Protein AF-A0A3P3WF07-F1 (afdb_monomer_lite)

Sequence (71 aa):
MFSLKWGTQLVDEENNTLLKIRNENQLVNKGTYIFKIEDKSVSDFEILLSLFGHIYGSNLKTKATIAGTIS

Organism: NCBI:txid2488993

Structure (mmCIF, N/CA/C/O backbone):
data_AF-A0A3P3WF07-F1
#
_entry.id   AF-A0A3P3WF07-F1
#
loop_
_atom_site.group_PDB
_atom_site.id
_atom_site.type_symbol
_atom_site.label_atom_id
_atom_site.label_alt_id
_atom_site.label_comp_id
_atom_site.label_asym_id
_atom_site.label_entity_id
_atom_site.label_seq_id
_atom_site.pdbx_PDB_ins_code
_atom_site.Cartn_x
_atom_site.Cartn_y
_atom_site.Cartn_z
_atom_site.occupancy
_atom_site.B_iso_or_equiv
_atom_site.auth_seq_id
_atom_site.auth_comp_id
_atom_site.auth_asym_id
_atom_site.auth_atom_id
_atom_site.pdbx_PDB_model_num
ATOM 1 N N . MET A 1 1 ? -8.056 9.706 11.156 1.00 64.69 1 MET A N 1
ATOM 2 C CA . MET A 1 1 ? -6.840 10.073 10.397 1.00 64.69 1 MET A CA 1
ATOM 3 C C . MET A 1 1 ? -6.194 8.783 9.901 1.00 64.69 1 MET A C 1
ATOM 5 O O . MET A 1 1 ? -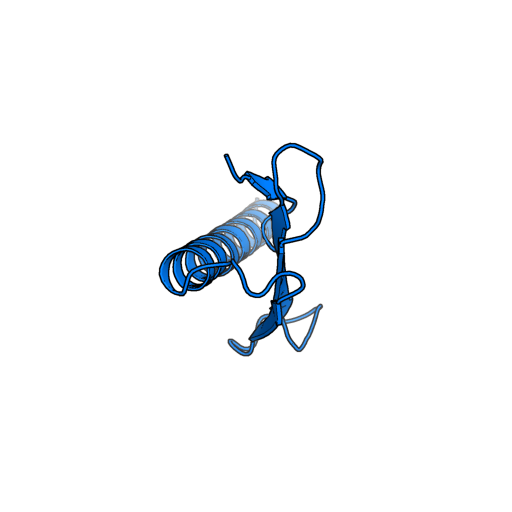6.123 7.837 10.668 1.00 64.69 1 MET A O 1
ATOM 9 N N . PHE A 1 2 ? -5.797 8.685 8.631 1.00 80.12 2 PHE A N 1
ATOM 10 C CA . PHE A 1 2 ? -5.194 7.461 8.077 1.00 80.12 2 PHE A CA 1
ATOM 11 C C . PHE A 1 2 ? -3.720 7.681 7.734 1.00 80.12 2 PHE A C 1
ATOM 13 O O . PHE A 1 2 ? -3.289 8.812 7.502 1.00 80.12 2 PHE A O 1
ATOM 20 N N . SER A 1 3 ? -2.938 6.602 7.671 1.00 82.19 3 SER A N 1
ATOM 21 C CA . SER A 1 3 ? -1.542 6.665 7.227 1.00 82.19 3 SER A CA 1
ATOM 22 C C . SER A 1 3 ? -1.177 5.532 6.269 1.00 82.19 3 SER A C 1
ATOM 24 O O . SER A 1 3 ? -1.765 4.451 6.288 1.00 82.19 3 SER A O 1
ATOM 26 N N . LEU A 1 4 ? -0.193 5.797 5.406 1.00 81.50 4 LEU A N 1
ATOM 27 C CA . LEU A 1 4 ? 0.369 4.822 4.473 1.00 81.50 4 LEU A CA 1
ATOM 28 C C . LEU A 1 4 ? 1.591 4.146 5.102 1.00 81.50 4 LEU A C 1
ATOM 30 O O . LEU A 1 4 ? 2.657 4.747 5.234 1.00 81.50 4 LEU A O 1
ATOM 34 N N . LYS A 1 5 ? 1.461 2.865 5.445 1.00 82.06 5 LYS A N 1
ATOM 35 C CA . LYS A 1 5 ? 2.540 2.032 5.981 1.00 82.06 5 LYS A CA 1
ATOM 36 C C . LYS A 1 5 ? 3.223 1.256 4.856 1.00 82.06 5 LYS A C 1
ATOM 38 O O . LYS A 1 5 ? 2.567 0.643 4.009 1.00 82.06 5 LYS A O 1
ATOM 43 N N . TRP A 1 6 ? 4.557 1.293 4.832 1.00 73.56 6 TRP A N 1
ATOM 44 C CA . TRP A 1 6 ? 5.411 0.565 3.873 1.00 73.56 6 TRP A CA 1
ATOM 45 C C . TRP A 1 6 ? 5.075 0.794 2.386 1.00 73.56 6 TRP A C 1
ATOM 47 O O . TRP A 1 6 ? 5.433 -0.025 1.540 1.00 73.56 6 TRP A O 1
ATOM 57 N N . GLY A 1 7 ? 4.349 1.870 2.060 1.00 71.19 7 GLY A N 1
ATOM 58 C CA . GLY A 1 7 ? 3.842 2.145 0.712 1.00 71.19 7 GLY A CA 1
ATOM 59 C C . GLY A 1 7 ? 2.878 1.085 0.163 1.00 71.19 7 GLY A C 1
ATOM 60 O O . GLY A 1 7 ? 2.701 1.013 -1.046 1.00 71.19 7 GLY A O 1
ATOM 61 N N . THR A 1 8 ? 2.311 0.221 1.011 1.00 78.50 8 THR A N 1
ATOM 62 C CA . THR A 1 8 ? 1.468 -0.923 0.599 1.00 78.50 8 THR A CA 1
ATOM 63 C C . THR A 1 8 ? 0.236 -1.117 1.479 1.00 78.50 8 THR A C 1
ATOM 65 O O . THR A 1 8 ? -0.605 -1.957 1.167 1.00 78.50 8 THR A O 1
ATOM 68 N N . GLN A 1 9 ? 0.116 -0.389 2.589 1.00 89.75 9 GLN A N 1
ATOM 69 C CA . GLN A 1 9 ? -0.982 -0.548 3.538 1.00 89.75 9 GLN A CA 1
ATOM 70 C C . GLN A 1 9 ? -1.532 0.813 3.941 1.00 89.75 9 GLN A C 1
ATOM 72 O O . GLN A 1 9 ? -0.766 1.679 4.348 1.00 89.75 9 GLN A O 1
ATOM 77 N N . LEU A 1 10 ? -2.846 0.972 3.866 1.00 90.31 10 LEU A N 1
ATOM 78 C CA . LEU A 1 10 ? -3.577 2.031 4.540 1.00 90.31 10 LEU A CA 1
ATOM 79 C C . LEU A 1 10 ? -3.943 1.525 5.935 1.00 90.31 10 LEU A C 1
ATOM 81 O O . LEU A 1 10 ? -4.508 0.433 6.058 1.00 90.31 10 LEU A O 1
ATOM 85 N N . VAL A 1 11 ? -3.611 2.296 6.964 1.00 91.50 11 VAL A N 1
ATOM 86 C CA . VAL A 1 11 ? -3.946 1.978 8.356 1.00 91.50 11 VAL A CA 1
ATOM 87 C C . VAL A 1 11 ? -4.669 3.141 9.028 1.00 91.50 11 VAL A C 1
ATOM 89 O O . VAL A 1 11 ? -4.459 4.297 8.646 1.00 91.50 11 VAL A O 1
ATOM 92 N N . ASP A 1 12 ? -5.499 2.830 10.019 1.00 90.88 12 ASP A N 1
ATOM 93 C CA . ASP A 1 12 ? -6.127 3.821 10.894 1.00 90.88 12 ASP A CA 1
ATOM 94 C C . ASP A 1 12 ? -5.168 4.312 12.001 1.00 90.88 12 ASP A C 1
ATOM 96 O O . ASP A 1 12 ? -3.973 3.996 12.019 1.00 90.88 12 ASP A O 1
ATOM 100 N N . GLU A 1 13 ? -5.695 5.117 12.924 1.00 89.31 13 GLU A N 1
ATOM 101 C CA . GLU A 1 13 ? -4.949 5.668 14.063 1.00 89.31 13 GLU A CA 1
ATOM 102 C C . GLU A 1 13 ? -4.501 4.593 15.064 1.00 89.31 13 GLU A C 1
ATOM 104 O O . GLU A 1 13 ? -3.491 4.761 15.747 1.00 89.31 13 GLU A O 1
ATOM 109 N N . GLU A 1 14 ? -5.210 3.466 15.111 1.00 91.38 14 GLU A N 1
ATOM 110 C CA . GLU A 1 14 ? -4.938 2.320 15.979 1.00 91.38 14 GLU A CA 1
ATOM 111 C C . GLU A 1 14 ? -4.013 1.283 15.316 1.00 91.38 14 GLU A C 1
ATOM 113 O O . GLU A 1 14 ? -3.733 0.233 15.895 1.00 91.38 14 GLU A O 1
ATOM 118 N N . ASN A 1 15 ? -3.472 1.584 14.1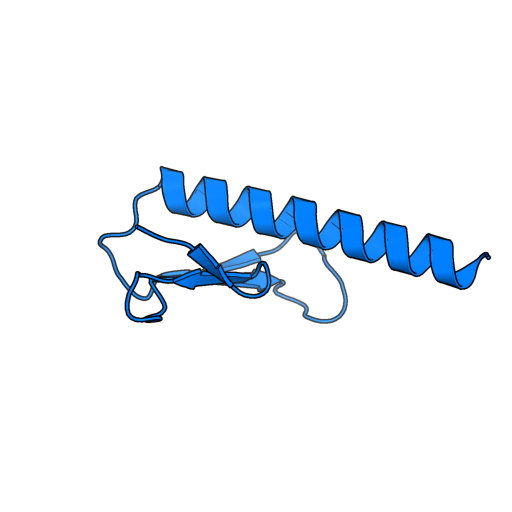25 1.00 87.38 15 ASN A N 1
ATOM 119 C CA . ASN A 1 15 ? -2.670 0.679 13.293 1.00 87.38 15 ASN A CA 1
ATOM 120 C C . ASN A 1 15 ? -3.441 -0.524 12.708 1.00 87.38 15 ASN A C 1
ATOM 122 O O . ASN A 1 15 ? -2.805 -1.444 12.174 1.00 87.38 15 ASN A O 1
ATOM 126 N N . ASN A 1 16 ? -4.775 -0.525 12.735 1.00 90.44 16 ASN A N 1
ATOM 127 C CA . ASN A 1 16 ? -5.561 -1.542 12.044 1.00 90.44 16 ASN A CA 1
ATOM 128 C C . ASN A 1 16 ? -5.436 -1.344 10.532 1.00 90.44 16 ASN A C 1
ATOM 130 O O . ASN A 1 16 ? -5.411 -0.223 10.025 1.00 90.44 16 ASN A O 1
ATOM 134 N N . THR A 1 17 ? -5.322 -2.445 9.787 1.00 91.62 17 THR A N 1
ATOM 135 C CA . THR A 1 17 ? -5.239 -2.377 8.323 1.00 91.62 17 THR A CA 1
ATOM 136 C C . THR A 1 17 ? -6.629 -2.143 7.748 1.00 91.62 17 THR A C 1
ATOM 138 O O . THR A 1 17 ? -7.531 -2.935 7.979 1.00 91.62 17 THR A O 1
ATOM 141 N N . LEU A 1 18 ? -6.772 -1.079 6.961 1.00 91.88 18 LEU A N 1
ATOM 142 C CA . LEU A 1 18 ? -8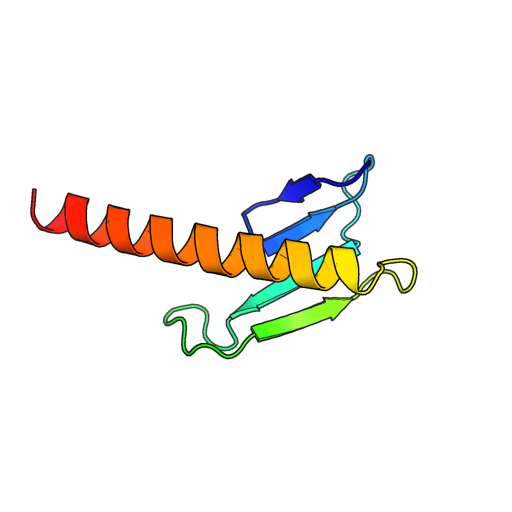.009 -0.741 6.256 1.00 91.88 18 LEU A CA 1
ATOM 143 C C . LEU A 1 18 ? -7.971 -1.259 4.813 1.00 91.88 18 LEU A C 1
ATOM 145 O O . LEU A 1 18 ? -8.910 -1.881 4.314 1.00 91.88 18 LEU A O 1
ATOM 149 N N . LEU A 1 19 ? -6.830 -1.050 4.150 1.00 92.62 19 LEU A N 1
ATOM 150 C CA . LEU A 1 19 ? -6.572 -1.462 2.775 1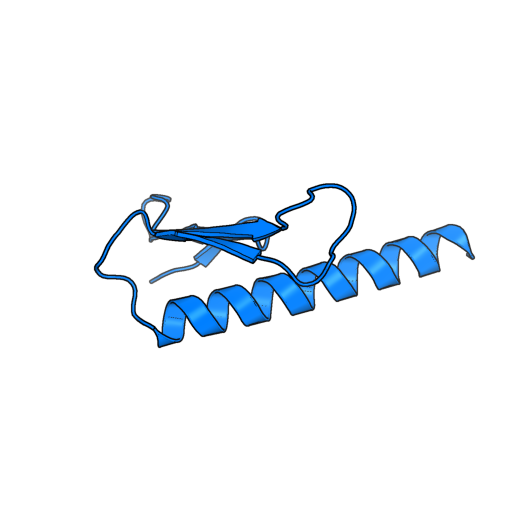.00 92.62 19 LEU A CA 1
ATOM 151 C C . LEU A 1 19 ? -5.138 -1.960 2.644 1.00 92.62 19 LEU A C 1
ATOM 153 O O . LEU A 1 19 ? -4.198 -1.369 3.171 1.00 92.62 19 LEU A O 1
ATOM 157 N N . LYS A 1 20 ? -4.952 -3.019 1.866 1.00 92.00 20 LYS A N 1
ATOM 158 C CA . LYS A 1 20 ? -3.637 -3.512 1.473 1.00 92.00 20 LYS A CA 1
ATOM 159 C C . LYS A 1 20 ? -3.543 -3.617 -0.041 1.00 92.00 20 LYS A C 1
ATOM 161 O O . LYS A 1 20 ? -4.366 -4.276 -0.669 1.00 92.00 20 LYS A O 1
ATOM 166 N N . ILE A 1 21 ? -2.508 -3.001 -0.602 1.00 89.81 21 ILE A N 1
ATOM 167 C CA . ILE A 1 21 ? -2.180 -3.020 -2.027 1.00 89.81 21 ILE A CA 1
ATOM 168 C C . ILE A 1 21 ? -0.864 -3.763 -2.194 1.00 89.81 21 ILE A C 1
ATOM 170 O O . ILE A 1 21 ? 0.140 -3.451 -1.548 1.00 89.81 21 ILE A O 1
ATOM 174 N N . ARG A 1 22 ? -0.868 -4.779 -3.051 1.00 86.06 22 ARG A N 1
ATOM 175 C CA . ARG A 1 22 ? 0.323 -5.563 -3.382 1.00 86.06 22 ARG A CA 1
ATOM 176 C C . ARG A 1 22 ? 0.415 -5.747 -4.886 1.00 86.06 22 ARG A C 1
ATOM 178 O O . ARG A 1 22 ? -0.607 -5.861 -5.554 1.00 86.06 22 ARG A O 1
ATOM 185 N N . ASN A 1 23 ? 1.635 -5.849 -5.398 1.00 81.12 23 ASN A N 1
ATOM 186 C CA . ASN A 1 23 ? 1.851 -6.387 -6.736 1.00 81.12 23 ASN A CA 1
ATOM 187 C C . ASN A 1 23 ? 1.434 -7.861 -6.758 1.00 81.12 23 ASN A C 1
ATOM 189 O O . ASN A 1 23 ? 1.699 -8.586 -5.795 1.00 81.12 23 ASN A O 1
ATOM 193 N N . GLU A 1 24 ? 0.833 -8.307 -7.859 1.00 76.56 24 GLU A N 1
ATOM 194 C CA . GLU A 1 24 ? 0.575 -9.734 -8.087 1.00 76.56 24 GLU A CA 1
ATOM 195 C C . GLU A 1 24 ? 1.879 -10.543 -8.008 1.00 76.56 24 GLU A C 1
ATOM 197 O O . GLU A 1 24 ? 1.951 -11.580 -7.350 1.00 76.56 24 GLU A O 1
ATOM 202 N N . ASN A 1 25 ? 2.946 -10.016 -8.611 1.00 71.19 25 ASN A N 1
ATOM 203 C CA . ASN A 1 25 ? 4.286 -10.565 -8.497 1.00 71.19 25 ASN A CA 1
ATOM 204 C C . ASN A 1 25 ? 5.144 -9.677 -7.583 1.00 71.19 25 ASN A C 1
ATOM 206 O O . ASN A 1 25 ? 5.385 -8.508 -7.877 1.00 71.19 25 ASN A O 1
ATOM 210 N N . GLN A 1 26 ? 5.624 -10.242 -6.473 1.00 64.44 26 GLN A N 1
ATOM 211 C CA . GLN A 1 26 ? 6.405 -9.508 -5.470 1.00 64.44 26 GLN A CA 1
ATOM 212 C C . GLN A 1 26 ? 7.785 -9.058 -5.970 1.00 64.44 26 GLN A C 1
ATOM 214 O O . GLN A 1 26 ? 8.327 -8.091 -5.441 1.00 64.44 26 GLN A O 1
ATOM 219 N N . LEU A 1 27 ? 8.345 -9.748 -6.968 1.00 59.97 27 LEU A N 1
ATOM 220 C CA . LEU A 1 27 ? 9.694 -9.498 -7.483 1.00 59.97 27 LEU A CA 1
ATOM 221 C C . LEU A 1 27 ? 9.699 -8.539 -8.677 1.00 59.97 27 LEU A C 1
ATOM 223 O O . LEU A 1 27 ? 10.691 -7.853 -8.905 1.00 59.97 27 LEU A O 1
ATOM 227 N N . VAL A 1 28 ? 8.604 -8.482 -9.442 1.00 60.88 28 VAL A N 1
ATOM 228 C CA . VAL A 1 28 ? 8.510 -7.669 -10.661 1.00 60.88 28 VAL A CA 1
ATOM 229 C C . VAL A 1 28 ? 7.167 -6.948 -10.697 1.00 60.88 28 VAL A C 1
ATOM 231 O O . VAL A 1 28 ? 6.120 -7.585 -10.800 1.00 60.88 28 VAL A O 1
ATOM 234 N N . ASN A 1 29 ? 7.189 -5.613 -10.664 1.00 66.25 29 ASN A N 1
ATOM 235 C CA . ASN A 1 29 ? 5.991 -4.808 -10.895 1.00 66.25 29 ASN A CA 1
ATOM 236 C C . ASN A 1 29 ? 5.557 -4.958 -12.364 1.00 66.25 29 ASN A C 1
ATOM 238 O O . ASN A 1 29 ? 6.161 -4.371 -13.258 1.00 66.25 29 ASN A O 1
ATOM 242 N N . LYS A 1 30 ? 4.518 -5.763 -12.606 1.00 70.62 30 LYS A N 1
ATOM 243 C CA . LYS A 1 30 ? 3.921 -5.991 -13.934 1.00 70.62 30 LYS A CA 1
ATOM 244 C C . LYS A 1 30 ? 2.688 -5.113 -14.198 1.00 70.62 30 LYS A C 1
ATOM 246 O O . LYS A 1 30 ? 1.932 -5.392 -15.120 1.00 70.62 30 LYS A O 1
ATOM 251 N N . GLY A 1 31 ? 2.440 -4.099 -13.363 1.00 75.12 31 GLY A N 1
ATOM 252 C CA . GLY A 1 31 ? 1.257 -3.236 -13.473 1.00 75.12 31 GLY A CA 1
ATOM 253 C C . GLY A 1 31 ? -0.059 -3.903 -13.058 1.00 75.12 31 GLY A C 1
ATOM 254 O O . GLY A 1 31 ? -1.124 -3.343 -13.295 1.00 75.12 31 GLY A O 1
ATOM 255 N N . THR A 1 32 ? 0.003 -5.089 -12.442 1.00 82.88 32 THR A N 1
ATOM 256 C CA . THR A 1 32 ? -1.162 -5.799 -11.893 1.00 82.88 32 THR A CA 1
ATOM 257 C C . THR A 1 32 ? -1.121 -5.741 -10.370 1.00 82.88 32 THR A C 1
ATOM 259 O O . THR A 1 32 ? -0.144 -6.176 -9.749 1.00 82.88 32 THR A O 1
ATOM 262 N N . TYR A 1 33 ? -2.189 -5.204 -9.777 1.00 86.75 33 TYR A N 1
ATOM 263 C CA . TYR A 1 33 ? -2.291 -4.938 -8.344 1.00 86.75 33 TYR A CA 1
ATOM 264 C C . TYR A 1 33 ? -3.443 -5.722 -7.724 1.00 86.75 33 TYR A C 1
ATOM 266 O O . TYR A 1 33 ? -4.551 -5.752 -8.254 1.00 86.75 33 TYR A O 1
ATOM 274 N N . ILE A 1 34 ? -3.179 -6.325 -6.570 1.00 88.62 34 ILE A N 1
ATOM 275 C CA . ILE A 1 34 ? -4.175 -6.992 -5.740 1.00 88.62 34 ILE A CA 1
ATOM 276 C C . ILE A 1 34 ? -4.551 -6.038 -4.611 1.00 88.62 34 ILE A C 1
ATOM 278 O O . ILE A 1 34 ? -3.696 -5.638 -3.813 1.00 88.62 34 ILE A O 1
ATOM 282 N N . PHE A 1 35 ? -5.840 -5.721 -4.534 1.00 90.19 35 PHE A N 1
ATOM 283 C CA . PHE A 1 35 ? -6.436 -4.954 -3.448 1.00 90.19 35 PHE A CA 1
ATOM 284 C C . PHE A 1 35 ? -7.081 -5.914 -2.456 1.00 90.19 35 PHE A C 1
ATOM 286 O O . PHE A 1 35 ? -7.910 -6.743 -2.826 1.00 90.19 35 PHE A O 1
ATOM 293 N N . LYS A 1 36 ? -6.716 -5.791 -1.183 1.00 91.25 36 LYS A N 1
ATOM 294 C CA . LYS A 1 36 ? -7.424 -6.432 -0.079 1.00 91.25 36 LYS A CA 1
ATOM 295 C C . LYS A 1 36 ? -8.014 -5.337 0.798 1.00 91.25 36 LYS A C 1
ATOM 297 O O . LYS A 1 36 ? -7.276 -4.647 1.498 1.00 91.25 36 LYS A O 1
ATOM 302 N N . ILE A 1 37 ? -9.328 -5.179 0.706 1.00 90.75 37 ILE A N 1
ATOM 303 C CA . ILE A 1 37 ? -10.115 -4.250 1.516 1.00 90.75 37 ILE A CA 1
ATOM 304 C C . ILE A 1 37 ? -10.502 -5.007 2.786 1.00 90.75 37 ILE A C 1
ATOM 306 O O . ILE A 1 37 ? -11.195 -6.022 2.709 1.00 90.75 37 ILE A O 1
ATOM 310 N N . GLU A 1 38 ? -9.977 -4.576 3.929 1.00 88.94 38 GLU A N 1
ATOM 311 C CA . GLU A 1 38 ? -10.245 -5.204 5.230 1.00 88.94 38 GLU A CA 1
ATOM 312 C C . GLU A 1 38 ? -11.383 -4.489 5.973 1.00 88.94 38 GLU A C 1
ATOM 314 O O . GLU A 1 38 ? -12.105 -5.134 6.730 1.00 88.94 38 GLU A O 1
ATOM 319 N N . ASP A 1 39 ? -11.625 -3.214 5.653 1.00 86.94 39 ASP A N 1
ATOM 320 C CA . ASP A 1 39 ? -12.793 -2.452 6.091 1.00 86.94 39 ASP A CA 1
ATOM 321 C C . ASP A 1 39 ? -13.549 -1.868 4.883 1.00 86.94 39 ASP A C 1
ATOM 323 O O . ASP A 1 39 ? -12.967 -1.224 4.013 1.00 86.94 39 ASP A O 1
ATOM 327 N N . LYS A 1 40 ? -14.868 -2.087 4.824 1.00 79.50 40 LYS A N 1
ATOM 328 C CA . LYS A 1 40 ? -15.748 -1.564 3.764 1.00 79.50 40 LYS A CA 1
ATOM 329 C C . LYS A 1 40 ? -16.027 -0.063 3.889 1.00 79.50 40 LYS A C 1
ATOM 331 O O . LYS A 1 40 ? -16.636 0.498 2.985 1.00 79.50 40 LYS A O 1
ATOM 336 N N . SER A 1 41 ? -15.630 0.566 4.994 1.00 86.00 41 SER A N 1
ATOM 337 C CA . SER A 1 41 ? -15.740 2.010 5.205 1.00 86.00 41 SER A CA 1
ATOM 338 C C . SER A 1 41 ? -14.751 2.819 4.356 1.00 86.00 41 SER A C 1
ATOM 340 O O . SER A 1 41 ? -14.950 4.021 4.183 1.00 86.00 41 SER A O 1
ATOM 342 N N . VAL A 1 42 ? -13.722 2.168 3.794 1.00 87.62 42 VAL A N 1
ATOM 343 C CA . VAL A 1 42 ? -12.723 2.812 2.933 1.00 87.62 42 VAL A CA 1
ATOM 344 C C . VAL A 1 42 ? -13.388 3.329 1.663 1.00 87.62 42 VAL A C 1
ATOM 346 O O . VAL A 1 42 ? -13.987 2.571 0.899 1.00 87.62 42 VAL A O 1
ATOM 349 N N . SER A 1 43 ? -13.245 4.627 1.421 1.00 90.38 43 SER A N 1
ATOM 350 C CA . SER A 1 43 ? -13.801 5.287 0.245 1.00 90.38 43 SER A CA 1
ATOM 351 C C . SER A 1 43 ? -13.005 4.981 -1.026 1.00 90.38 43 SER A C 1
ATOM 353 O O . SER A 1 43 ? -11.791 4.763 -0.997 1.00 90.38 43 SER A O 1
ATOM 355 N N . ASP A 1 44 ? -13.668 5.072 -2.181 1.00 91.31 44 ASP A N 1
ATOM 356 C CA . ASP A 1 44 ? -13.020 4.924 -3.492 1.00 91.31 44 ASP A CA 1
ATOM 357 C C . ASP A 1 44 ? -11.836 5.889 -3.668 1.00 91.31 44 ASP A C 1
ATOM 359 O O . ASP A 1 44 ? -10.801 5.532 -4.235 1.00 91.31 44 ASP A O 1
ATOM 363 N N . PHE A 1 45 ? -1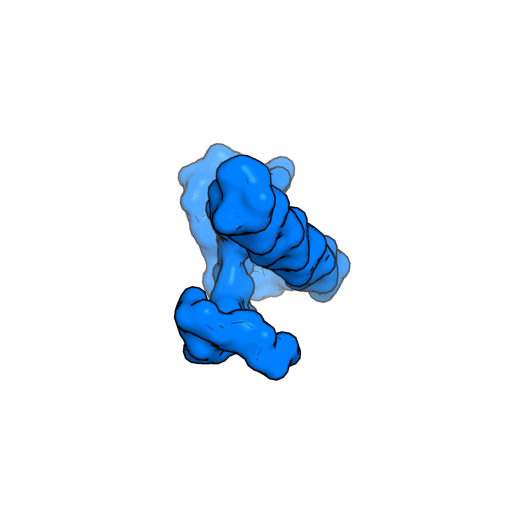1.954 7.109 -3.132 1.00 90.94 45 PHE A N 1
ATOM 364 C CA . PHE A 1 45 ? -10.876 8.094 -3.155 1.00 90.94 45 PHE A CA 1
ATOM 365 C C . PHE A 1 45 ? -9.641 7.617 -2.379 1.00 90.94 45 PHE A C 1
ATOM 367 O O . PHE A 1 45 ? -8.523 7.722 -2.885 1.00 90.94 45 PHE A O 1
ATOM 374 N N . GLU A 1 46 ? -9.817 7.057 -1.181 1.00 88.75 46 GLU A N 1
ATOM 375 C CA . GLU A 1 46 ? -8.711 6.530 -0.371 1.00 88.75 46 GLU A CA 1
ATOM 376 C C . GLU A 1 46 ? -8.035 5.330 -1.039 1.00 88.75 46 GLU A C 1
ATOM 378 O O . GLU A 1 46 ? -6.808 5.193 -0.969 1.00 88.75 46 GLU A O 1
ATOM 383 N N . ILE A 1 47 ? -8.805 4.495 -1.745 1.00 89.62 47 ILE A N 1
ATOM 384 C CA . ILE A 1 47 ? -8.272 3.388 -2.548 1.00 89.62 47 ILE A CA 1
ATOM 385 C C . ILE A 1 47 ? -7.378 3.929 -3.670 1.00 89.62 47 ILE A C 1
ATOM 387 O O . ILE A 1 47 ? -6.234 3.486 -3.817 1.00 89.62 47 ILE A O 1
ATOM 391 N N . LEU A 1 48 ? -7.863 4.914 -4.433 1.00 90.81 48 LEU A N 1
ATOM 392 C CA . LEU A 1 48 ? -7.117 5.525 -5.537 1.00 90.81 48 LEU A CA 1
ATOM 393 C C . LEU A 1 48 ? -5.867 6.269 -5.054 1.00 90.81 48 LEU A C 1
ATOM 395 O O . LEU A 1 48 ? -4.796 6.126 -5.647 1.00 90.81 48 LEU A O 1
ATOM 399 N N . LEU A 1 49 ? -5.973 7.019 -3.956 1.00 89.56 49 LEU A N 1
ATOM 400 C CA . LEU A 1 49 ? -4.840 7.717 -3.352 1.00 89.56 49 LEU A CA 1
ATOM 401 C C . LEU A 1 49 ? -3.769 6.729 -2.870 1.00 89.56 49 LEU A C 1
ATOM 403 O O . LEU A 1 49 ? -2.576 6.927 -3.114 1.00 89.56 49 LEU A O 1
ATOM 407 N N . SER A 1 50 ? -4.192 5.631 -2.240 1.00 89.06 50 SER A N 1
ATOM 408 C CA . SER A 1 50 ? -3.289 4.566 -1.799 1.00 89.06 50 SER A CA 1
ATOM 409 C C . SER A 1 50 ? -2.587 3.896 -2.982 1.00 89.06 50 SER A C 1
ATOM 411 O O . SER A 1 50 ? -1.384 3.635 -2.917 1.00 89.06 50 SER A O 1
ATOM 413 N N . LEU A 1 51 ? -3.305 3.661 -4.086 1.00 89.25 51 LEU A N 1
ATOM 414 C CA . LEU A 1 51 ? -2.732 3.110 -5.314 1.00 89.25 51 LEU A CA 1
ATOM 415 C C . LEU A 1 51 ? -1.699 4.056 -5.929 1.00 89.25 51 LEU A C 1
ATOM 417 O O . LEU A 1 51 ? -0.602 3.621 -6.283 1.00 89.25 51 LEU A O 1
ATOM 421 N N . PHE A 1 52 ? -2.018 5.349 -6.017 1.00 88.38 52 PHE A N 1
ATOM 422 C CA . PHE A 1 52 ? -1.083 6.362 -6.498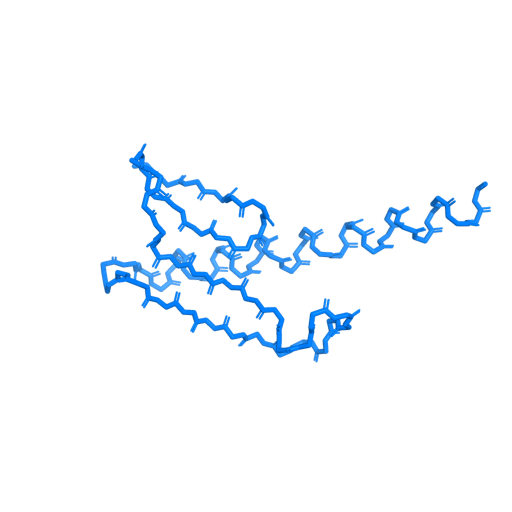 1.00 88.38 52 PHE A CA 1
ATOM 423 C C . PHE A 1 52 ? 0.207 6.359 -5.669 1.00 88.38 52 PHE A C 1
ATOM 425 O O . PHE A 1 52 ? 1.302 6.260 -6.228 1.00 88.38 52 PHE A O 1
ATOM 432 N N . GLY A 1 53 ? 0.082 6.385 -4.337 1.00 86.31 53 GLY A N 1
ATOM 433 C CA . GLY A 1 53 ? 1.224 6.315 -3.427 1.00 86.31 53 GLY A CA 1
ATOM 434 C C . GLY A 1 53 ? 2.057 5.044 -3.622 1.00 86.31 53 GLY A C 1
ATOM 435 O O . GLY A 1 53 ? 3.287 5.113 -3.660 1.00 86.31 53 GLY A O 1
ATOM 436 N N . HIS A 1 54 ? 1.401 3.897 -3.817 1.00 86.25 54 HIS A N 1
ATOM 437 C CA . HIS A 1 54 ? 2.061 2.618 -4.074 1.00 86.25 54 HIS A CA 1
ATOM 438 C C . HIS A 1 54 ? 2.882 2.627 -5.373 1.00 86.25 54 HIS A C 1
ATOM 440 O O . HIS A 1 54 ? 4.057 2.245 -5.370 1.00 86.25 54 HIS A O 1
ATOM 446 N N . ILE A 1 55 ? 2.294 3.094 -6.479 1.00 86.19 55 ILE A N 1
ATOM 447 C CA . ILE A 1 55 ? 2.955 3.161 -7.793 1.00 86.19 55 ILE A CA 1
ATOM 448 C C . ILE A 1 55 ? 4.119 4.153 -7.753 1.00 86.19 55 ILE A C 1
ATOM 450 O O . ILE A 1 55 ? 5.235 3.830 -8.168 1.00 86.19 55 ILE A O 1
ATOM 454 N N . TYR A 1 56 ? 3.880 5.349 -7.215 1.00 85.75 56 TYR A N 1
ATOM 455 C CA . TYR A 1 56 ? 4.890 6.396 -7.116 1.00 85.75 56 TYR A CA 1
ATOM 456 C C . TYR A 1 56 ? 6.080 5.954 -6.253 1.00 85.75 56 TYR A C 1
ATOM 458 O O . TYR A 1 56 ? 7.231 6.023 -6.692 1.00 85.75 56 TYR A O 1
ATOM 466 N N . GLY A 1 57 ? 5.810 5.416 -5.059 1.00 82.81 57 GLY A N 1
ATOM 467 C CA . GLY A 1 57 ? 6.840 4.905 -4.156 1.00 82.81 57 GLY A CA 1
ATOM 468 C C . GLY A 1 57 ? 7.631 3.733 -4.744 1.00 82.81 57 GLY A C 1
ATOM 469 O O . GLY A 1 57 ? 8.850 3.669 -4.579 1.00 82.81 57 GLY A O 1
ATOM 470 N N . SER A 1 58 ? 6.968 2.835 -5.479 1.00 79.31 58 SER A N 1
ATOM 471 C CA . SER A 1 58 ? 7.633 1.727 -6.177 1.00 79.31 58 SER A CA 1
ATOM 472 C C . SER A 1 58 ? 8.588 2.233 -7.262 1.00 79.31 58 SER A C 1
ATOM 474 O O . SER A 1 58 ? 9.734 1.794 -7.320 1.00 79.31 58 SER A O 1
ATOM 476 N N . ASN A 1 59 ? 8.169 3.221 -8.058 1.00 82.38 59 ASN A N 1
ATOM 477 C CA . ASN A 1 59 ? 9.012 3.815 -9.097 1.00 82.38 59 ASN A CA 1
ATOM 478 C C . ASN A 1 59 ? 10.232 4.545 -8.520 1.00 82.38 59 ASN A C 1
ATOM 480 O O . ASN A 1 59 ? 11.328 4.440 -9.073 1.00 82.38 59 ASN A O 1
ATOM 484 N N . LEU A 1 60 ? 10.070 5.262 -7.403 1.00 83.31 60 LEU A N 1
ATOM 485 C CA . LEU A 1 60 ? 11.196 5.901 -6.717 1.00 83.31 60 LEU A CA 1
ATOM 486 C C . LEU A 1 60 ? 12.222 4.875 -6.228 1.00 83.31 60 LEU A C 1
ATOM 488 O O . LEU A 1 60 ? 13.418 5.075 -6.436 1.00 83.31 60 LEU A O 1
ATOM 492 N N . LYS A 1 61 ? 11.768 3.757 -5.642 1.00 78.94 61 LYS A N 1
ATOM 493 C CA . LYS A 1 61 ? 12.652 2.656 -5.227 1.00 78.94 61 LYS A CA 1
ATOM 494 C C . LYS A 1 61 ? 13.431 2.099 -6.415 1.00 78.94 61 LYS A C 1
ATOM 496 O O . LYS A 1 61 ? 14.647 1.998 -6.329 1.00 78.94 61 LYS A O 1
ATOM 501 N N . THR A 1 62 ? 12.763 1.815 -7.534 1.00 78.25 62 THR A N 1
ATOM 502 C CA . THR A 1 62 ? 13.430 1.316 -8.746 1.00 78.25 62 THR A CA 1
ATOM 503 C C . THR A 1 62 ? 14.488 2.291 -9.259 1.00 78.25 62 THR A C 1
ATOM 505 O O . THR A 1 62 ? 15.609 1.878 -9.544 1.00 78.25 62 THR A O 1
ATOM 508 N N . LYS A 1 63 ? 14.171 3.591 -9.331 1.00 80.06 63 LYS A N 1
ATOM 509 C CA . LYS A 1 63 ? 15.139 4.617 -9.751 1.00 80.06 63 LYS A CA 1
ATOM 510 C C . LYS A 1 63 ? 16.345 4.689 -8.812 1.00 80.06 63 LYS A C 1
ATOM 512 O O . LYS A 1 63 ? 17.470 4.765 -9.294 1.00 80.06 63 LYS A O 1
ATOM 517 N N . ALA A 1 64 ? 16.118 4.628 -7.500 1.00 80.44 64 ALA A N 1
ATOM 518 C CA . ALA A 1 64 ? 17.184 4.629 -6.503 1.00 80.44 64 ALA A CA 1
ATOM 519 C C . ALA A 1 64 ? 18.070 3.375 -6.597 1.00 80.44 64 ALA A C 1
ATOM 521 O O . ALA A 1 64 ? 19.289 3.490 -6.540 1.00 80.44 64 ALA A O 1
ATOM 522 N N . THR A 1 65 ? 17.478 2.192 -6.797 1.00 77.12 65 THR A N 1
ATOM 523 C CA . THR A 1 65 ? 18.225 0.941 -7.000 1.00 77.12 65 THR A CA 1
ATOM 524 C C . THR A 1 65 ? 19.104 1.009 -8.242 1.00 77.12 65 THR A C 1
ATOM 526 O O . THR A 1 65 ? 20.272 0.637 -8.169 1.00 77.12 65 THR A O 1
ATOM 529 N N . ILE A 1 66 ? 18.574 1.513 -9.364 1.00 77.25 66 ILE A N 1
ATOM 530 C CA . ILE A 1 66 ? 19.363 1.692 -10.586 1.00 77.25 66 ILE A CA 1
ATOM 531 C C . ILE A 1 66 ? 20.513 2.653 -10.295 1.00 77.25 66 ILE A C 1
ATOM 533 O O . ILE A 1 66 ? 21.655 2.250 -10.456 1.00 77.25 66 ILE A O 1
ATOM 537 N N . ALA A 1 67 ? 20.232 3.855 -9.778 1.00 77.94 67 ALA A N 1
ATOM 538 C CA . ALA A 1 67 ? 21.250 4.859 -9.464 1.00 77.94 67 ALA A CA 1
ATOM 539 C C . ALA A 1 67 ? 22.381 4.308 -8.580 1.00 77.94 67 ALA A C 1
ATOM 541 O O . ALA A 1 67 ? 23.535 4.484 -8.937 1.00 77.94 67 ALA A O 1
ATOM 542 N N . GLY A 1 68 ? 22.058 3.582 -7.503 1.00 79.69 68 GLY A N 1
ATOM 543 C CA . GLY A 1 68 ? 23.052 2.970 -6.613 1.00 79.69 68 GLY A CA 1
ATOM 544 C C . GLY A 1 68 ? 23.829 1.792 -7.214 1.00 79.69 68 GLY A C 1
ATOM 545 O O . GLY A 1 68 ? 24.858 1.414 -6.673 1.00 79.69 68 GLY A O 1
ATOM 546 N N . THR A 1 69 ? 23.345 1.194 -8.307 1.00 77.88 69 THR A N 1
ATOM 547 C CA . THR A 1 69 ? 24.053 0.113 -9.017 1.00 77.88 69 THR A CA 1
ATOM 548 C C . THR A 1 69 ? 25.039 0.662 -10.053 1.00 77.88 69 THR A C 1
ATOM 550 O O . THR A 1 69 ? 26.046 0.019 -10.332 1.00 77.88 69 THR A O 1
ATOM 553 N N . ILE A 1 70 ? 24.741 1.824 -10.652 1.00 75.25 70 ILE A N 1
ATOM 554 C CA . ILE A 1 70 ? 25.611 2.494 -11.642 1.00 75.25 70 ILE A CA 1
ATOM 555 C C . ILE A 1 70 ? 26.636 3.458 -11.026 1.00 75.25 70 ILE A C 1
ATOM 557 O O . ILE A 1 70 ? 27.560 3.852 -11.735 1.00 75.25 70 ILE A O 1
ATOM 561 N N . SER A 1 71 ? 26.460 3.873 -9.769 1.00 61.84 71 SER A N 1
ATOM 562 C CA . SER A 1 71 ? 27.345 4.808 -9.051 1.00 61.84 71 SER A CA 1
ATOM 563 C C . SER A 1 71 ? 28.496 4.134 -8.319 1.00 61.84 71 SER A C 1
ATOM 565 O O . SER A 1 71 ? 28.246 3.052 -7.745 1.00 61.84 71 SER A O 1
#

Radius of gyration: 13.47 Å; chains: 1; bounding box: 43×21×30 Å

Foldseek 3Di:
DWDQDPLFFIADPVRHTQKGWAAPDNVDRPVHIDIDGPHPVDDPVNVVVSVVSSVVVVVVVVVVVVVVVVD

pLDDT: mean 82.81, std 8.37, range [59.97, 92.62]

Secondary structure (DSSP, 8-state):
--EEETTTEEE-TT--EEEEEEESSSSS--S-EEEEES-TT--HHHHHHHHHHHHHHHHHHHHHHHHHHH-